Protein AF-A0A6G4ZUX9-F1 (afdb_monomer)

Organism: Rhipicephalus microplus (NCBI:txid6941)

Foldseek 3Di:
DPPLPACQVCLVQLPDPDPVSLLVSLVVLVVQVVDPPGHNDDPVVVSVLVSLVVQCVDPDPSSNVSSVVSVVD

Structure (mmCIF, N/CA/C/O backbone):
data_AF-A0A6G4ZUX9-F1
#
_entry.id   AF-A0A6G4ZUX9-F1
#
loop_
_atom_site.group_PDB
_atom_site.id
_atom_site.type_symbol
_atom_site.label_atom_id
_atom_site.label_alt_id
_atom_site.label_comp_id
_atom_site.label_asym_id
_atom_site.label_entity_id
_atom_site.label_seq_id
_atom_site.pdbx_PDB_ins_code
_atom_site.Cartn_x
_atom_site.Cartn_y
_atom_site.Cartn_z
_atom_site.occupancy
_atom_site.B_iso_or_equiv
_atom_site.auth_seq_id
_atom_site.auth_comp_id
_atom_site.auth_asym_id
_atom_site.auth_atom_id
_atom_site.pdbx_PDB_model_num
ATOM 1 N N . MET A 1 1 ? 12.404 11.772 -22.672 1.00 41.75 1 MET A N 1
ATOM 2 C CA . MET A 1 1 ? 12.530 10.515 -21.910 1.00 41.75 1 MET A CA 1
ATOM 3 C C . MET A 1 1 ? 11.289 10.445 -21.048 1.00 41.75 1 MET A C 1
ATOM 5 O O . MET A 1 1 ? 11.150 11.282 -20.168 1.00 41.75 1 MET A O 1
ATOM 9 N N . ALA A 1 2 ? 10.306 9.630 -21.435 1.00 45.81 2 ALA A N 1
ATOM 10 C CA . ALA A 1 2 ? 9.070 9.528 -20.668 1.00 45.81 2 ALA A CA 1
ATOM 11 C C . ALA A 1 2 ? 9.441 8.999 -19.281 1.00 45.81 2 ALA A C 1
ATOM 13 O O . ALA A 1 2 ? 10.109 7.971 -19.189 1.00 45.81 2 ALA A O 1
ATOM 14 N N . LEU A 1 3 ? 9.093 9.755 -18.239 1.00 54.03 3 LEU A N 1
ATOM 15 C CA . LEU A 1 3 ? 9.130 9.272 -16.867 1.00 54.03 3 LEU A CA 1
ATOM 16 C C . LEU A 1 3 ? 8.278 8.006 -16.853 1.00 54.03 3 LEU A C 1
ATOM 18 O O . LEU A 1 3 ? 7.080 8.056 -17.126 1.00 54.03 3 LEU A O 1
ATOM 22 N N . VAL A 1 4 ? 8.923 6.866 -16.656 1.00 52.66 4 VAL A N 1
ATOM 23 C CA . VAL A 1 4 ? 8.235 5.621 -16.349 1.00 52.66 4 VAL A CA 1
ATOM 24 C C . VAL A 1 4 ? 7.680 5.819 -14.947 1.00 52.66 4 VAL A C 1
ATOM 26 O O . VAL A 1 4 ? 8.399 5.664 -13.970 1.00 52.66 4 VAL A O 1
ATOM 29 N N . VAL A 1 5 ? 6.428 6.262 -14.855 1.00 66.31 5 VAL A N 1
ATOM 30 C CA . VAL A 1 5 ? 5.782 6.484 -13.564 1.00 66.31 5 VAL A CA 1
ATOM 31 C C . VAL A 1 5 ? 5.243 5.134 -13.093 1.00 66.31 5 VAL A C 1
ATOM 33 O O . VAL A 1 5 ? 4.113 4.767 -13.405 1.00 66.31 5 VAL A O 1
ATOM 36 N N . GLY A 1 6 ? 6.101 4.357 -12.430 1.00 84.69 6 GLY A N 1
ATOM 37 C CA . GLY A 1 6 ? 5.752 3.075 -11.814 1.00 84.69 6 GLY A CA 1
ATOM 38 C C . GLY A 1 6 ? 4.996 3.267 -10.497 1.00 84.69 6 GLY A C 1
ATOM 39 O O . GLY A 1 6 ? 4.206 4.203 -10.349 1.00 84.69 6 GLY A O 1
ATOM 40 N N . LEU A 1 7 ? 5.264 2.431 -9.490 1.00 92.00 7 LEU A N 1
ATOM 41 C CA . LEU A 1 7 ? 4.624 2.587 -8.173 1.00 92.00 7 LEU A CA 1
ATOM 42 C C . LEU A 1 7 ? 5.063 3.852 -7.408 1.00 92.00 7 LEU A C 1
ATOM 44 O O . LEU A 1 7 ? 4.399 4.244 -6.446 1.00 92.00 7 LEU A O 1
ATOM 48 N N . GLU A 1 8 ? 6.129 4.528 -7.853 1.00 90.94 8 GLU A N 1
ATOM 49 C CA . GLU A 1 8 ? 6.681 5.739 -7.221 1.00 90.94 8 GLU A CA 1
ATOM 50 C C . GLU A 1 8 ? 5.624 6.833 -6.978 1.00 90.94 8 GLU A C 1
ATOM 52 O O . GLU A 1 8 ? 5.635 7.504 -5.947 1.00 90.94 8 GLU A O 1
ATOM 57 N N . GLN A 1 9 ? 4.643 6.968 -7.878 1.00 90.44 9 GLN A N 1
ATOM 58 C CA . GLN A 1 9 ? 3.575 7.972 -7.780 1.00 90.44 9 GLN A CA 1
ATOM 59 C C . GLN A 1 9 ? 2.639 7.775 -6.583 1.00 90.44 9 GLN A C 1
ATOM 61 O O . GLN A 1 9 ? 1.955 8.712 -6.153 1.00 90.44 9 GLN A O 1
ATOM 66 N N . PHE A 1 10 ? 2.581 6.559 -6.042 1.00 94.06 10 PHE A N 1
ATOM 67 C CA . PHE A 1 10 ? 1.700 6.218 -4.932 1.00 94.06 10 PHE A CA 1
ATOM 68 C C . PHE A 1 10 ? 2.395 6.357 -3.574 1.00 94.06 10 PHE A C 1
ATOM 70 O O . PHE A 1 10 ? 1.706 6.550 -2.569 1.00 94.06 10 PHE A O 1
ATOM 77 N N . VAL A 1 11 ? 3.735 6.340 -3.534 1.00 93.69 11 VAL A N 1
ATOM 78 C CA . VAL A 1 11 ? 4.540 6.377 -2.297 1.00 93.69 11 VAL A CA 1
ATOM 79 C C . VAL A 1 11 ? 4.123 7.511 -1.348 1.00 93.69 11 VAL A C 1
ATOM 81 O O . VAL A 1 11 ? 3.832 7.221 -0.182 1.00 93.69 11 VAL A O 1
ATOM 84 N N . PRO A 1 12 ? 3.962 8.777 -1.792 1.00 93.69 12 PRO A N 1
ATOM 85 C CA . PRO A 1 12 ? 3.589 9.868 -0.887 1.00 93.69 12 PRO A CA 1
ATOM 86 C C . PRO A 1 12 ? 2.211 9.687 -0.235 1.00 93.69 12 PRO A C 1
ATOM 88 O O . PRO A 1 12 ? 1.931 10.275 0.808 1.00 93.69 12 PRO A O 1
ATOM 91 N N . GLN A 1 13 ? 1.329 8.896 -0.851 1.00 96.38 13 GLN A N 1
ATOM 92 C CA . GLN A 1 13 ? -0.058 8.728 -0.422 1.00 96.38 13 GLN A CA 1
ATOM 93 C C . GLN A 1 13 ? -0.227 7.573 0.579 1.00 96.38 13 GLN A C 1
ATOM 95 O O . GLN A 1 13 ? -1.177 7.587 1.367 1.00 96.38 13 GLN A O 1
ATOM 100 N N . LEU A 1 14 ? 0.703 6.610 0.611 1.00 96.69 14 LEU A N 1
ATOM 101 C CA . LEU A 1 14 ? 0.658 5.451 1.516 1.00 96.69 14 LEU A CA 1
ATOM 102 C C . LEU A 1 14 ? 0.727 5.848 3.000 1.00 96.69 14 LEU A C 1
ATOM 104 O O . LEU A 1 14 ? 0.108 5.206 3.855 1.00 96.69 14 LEU A O 1
ATOM 108 N N . SER A 1 15 ? 1.409 6.953 3.306 1.00 95.69 15 SER A N 1
ATOM 109 C CA . SER A 1 15 ? 1.534 7.499 4.664 1.00 95.69 15 SER A CA 1
ATOM 110 C C . SER A 1 15 ? 0.314 8.310 5.126 1.00 95.69 15 SER A C 1
ATOM 112 O O . SER A 1 15 ? 0.257 8.721 6.287 1.00 95.69 15 SER A O 1
ATOM 114 N N . SER A 1 16 ? -0.687 8.529 4.260 1.00 96.38 16 SER A N 1
ATOM 115 C CA . SER A 1 16 ? -1.883 9.304 4.610 1.00 96.38 16 SER A CA 1
ATOM 116 C C . SER A 1 16 ? -2.593 8.701 5.819 1.00 96.38 16 SER A C 1
ATOM 118 O O . SER A 1 16 ? -2.810 7.499 5.857 1.00 96.38 16 SER A O 1
ATOM 120 N N . GLN A 1 17 ? -3.003 9.521 6.787 1.00 94.88 17 GLN A N 1
ATOM 121 C CA . GLN A 1 17 ? -3.832 9.076 7.918 1.00 94.88 17 GLN A CA 1
ATOM 122 C C . GLN A 1 17 ? -5.338 9.170 7.623 1.00 94.88 17 GLN A C 1
ATOM 124 O O . GLN A 1 17 ? -6.158 8.744 8.433 1.00 94.88 17 GLN A O 1
ATOM 129 N N . ASP A 1 18 ? -5.718 9.720 6.466 1.00 97.38 18 ASP A N 1
ATOM 130 C CA . ASP A 1 18 ? -7.116 9.848 6.072 1.00 97.38 18 ASP A CA 1
ATOM 131 C C . ASP A 1 18 ? -7.643 8.511 5.535 1.00 97.38 18 ASP A C 1
ATOM 133 O O . ASP A 1 18 ? -7.214 8.013 4.490 1.00 97.38 18 ASP A O 1
ATOM 137 N N . THR A 1 19 ? -8.609 7.932 6.247 1.00 97.44 19 THR A N 1
ATOM 138 C CA . THR A 1 19 ? -9.200 6.637 5.892 1.00 97.44 19 THR A CA 1
ATOM 139 C C . THR A 1 19 ? -9.837 6.643 4.503 1.00 97.44 19 THR A C 1
ATOM 141 O O . THR A 1 19 ? -9.709 5.657 3.781 1.00 97.44 19 THR A O 1
ATOM 144 N N . LYS A 1 20 ? -10.502 7.730 4.085 1.00 97.81 20 LYS A N 1
ATOM 145 C CA . LYS A 1 20 ? -11.146 7.783 2.761 1.00 97.81 20 LYS A CA 1
ATOM 146 C C . LYS A 1 20 ? -10.100 7.785 1.652 1.00 97.81 20 LYS A C 1
ATOM 148 O O . LYS A 1 20 ? -10.259 7.040 0.687 1.00 97.81 20 LYS A O 1
ATOM 153 N N . LYS A 1 21 ? -9.018 8.551 1.811 1.00 97.88 21 LYS A N 1
ATOM 154 C CA . LYS A 1 21 ? -7.896 8.562 0.861 1.00 97.88 21 LYS A CA 1
ATOM 155 C C . LYS A 1 21 ? -7.221 7.200 0.774 1.00 97.88 21 LYS A C 1
ATOM 157 O O . LYS A 1 21 ? -6.960 6.741 -0.329 1.00 97.88 21 LYS A O 1
ATOM 162 N N . ARG A 1 22 ? -7.006 6.520 1.905 1.00 98.19 22 ARG A N 1
ATOM 163 C CA . ARG A 1 22 ? -6.462 5.149 1.916 1.00 98.19 22 ARG A CA 1
ATOM 164 C C . ARG A 1 22 ? -7.358 4.158 1.179 1.00 98.19 22 ARG A C 1
ATOM 166 O O . ARG A 1 22 ? -6.863 3.351 0.402 1.00 98.19 22 ARG A O 1
ATOM 173 N N . LEU A 1 23 ? -8.673 4.229 1.387 1.00 98.44 23 LEU A N 1
ATOM 174 C CA . LEU A 1 23 ? -9.625 3.361 0.687 1.00 98.44 23 LEU A CA 1
ATOM 175 C C . LEU A 1 23 ? -9.621 3.611 -0.826 1.00 98.44 23 LEU A C 1
ATOM 177 O O . LEU A 1 23 ? -9.587 2.651 -1.593 1.00 98.44 23 LEU A O 1
ATOM 181 N N . GLN A 1 24 ? -9.614 4.880 -1.245 1.00 98.25 24 GLN A N 1
ATOM 182 C CA . GLN A 1 24 ? -9.517 5.256 -2.658 1.00 98.25 24 GLN A CA 1
ATOM 183 C C . GLN A 1 24 ? -8.194 4.792 -3.269 1.00 98.25 24 GLN A C 1
ATOM 185 O O . GLN A 1 24 ? -8.203 4.139 -4.306 1.00 98.25 24 GLN A O 1
ATOM 190 N N . LEU A 1 25 ? -7.073 5.062 -2.597 1.00 98.38 25 LEU A N 1
ATOM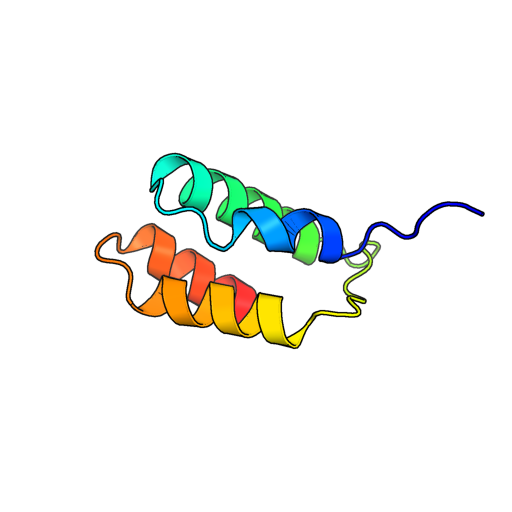 191 C CA . LEU A 1 25 ? -5.753 4.639 -3.050 1.00 98.38 25 LEU A CA 1
ATOM 192 C C . LEU A 1 25 ? -5.648 3.116 -3.149 1.00 98.38 25 LEU A C 1
ATOM 194 O O . LEU A 1 25 ? -5.099 2.620 -4.122 1.00 98.38 25 LEU A O 1
ATOM 198 N N . GLY A 1 26 ? -6.194 2.375 -2.183 1.00 98.00 26 GLY A N 1
ATOM 199 C CA . GLY A 1 26 ? -6.193 0.915 -2.223 1.00 98.00 26 GLY A CA 1
ATOM 200 C C . GLY A 1 26 ? -6.948 0.364 -3.434 1.00 98.00 26 GLY A C 1
ATOM 201 O O . GLY A 1 26 ? -6.437 -0.519 -4.110 1.00 98.00 26 GLY A O 1
ATOM 202 N N . ALA A 1 27 ? -8.117 0.926 -3.761 1.00 97.94 27 ALA A N 1
ATOM 203 C CA . ALA A 1 27 ? -8.848 0.549 -4.973 1.00 97.94 27 ALA A CA 1
ATOM 204 C C . ALA A 1 27 ? -8.059 0.887 -6.252 1.00 97.94 27 ALA A C 1
ATOM 206 O O . ALA A 1 27 ? -7.998 0.070 -7.169 1.00 97.94 27 ALA A O 1
ATOM 207 N N . THR A 1 28 ? -7.417 2.059 -6.293 1.00 97.31 28 THR A N 1
ATOM 208 C CA . THR A 1 28 ? -6.556 2.462 -7.412 1.00 97.31 28 THR A CA 1
ATOM 209 C C . THR A 1 28 ? -5.360 1.526 -7.578 1.00 97.31 28 THR A C 1
ATOM 211 O O . THR A 1 28 ? -5.085 1.107 -8.695 1.00 97.31 28 THR A O 1
ATOM 214 N N . LEU A 1 29 ? -4.669 1.168 -6.491 1.00 96.75 29 LEU A N 1
ATOM 215 C CA . LEU A 1 29 ? -3.508 0.275 -6.521 1.00 96.75 29 LEU A CA 1
ATOM 216 C C . LEU A 1 29 ? -3.883 -1.136 -6.967 1.00 96.75 29 LEU A C 1
ATOM 218 O O . LEU A 1 29 ? -3.200 -1.690 -7.818 1.00 96.75 29 LEU A O 1
ATOM 222 N N . LEU A 1 30 ? -4.981 -1.693 -6.452 1.00 97.25 30 LEU A N 1
ATOM 223 C CA . LEU A 1 30 ? -5.468 -3.004 -6.890 1.00 97.25 30 LEU A CA 1
ATOM 224 C C . LEU A 1 30 ? -5.793 -3.002 -8.388 1.00 97.25 30 LEU A C 1
ATOM 226 O O . LEU A 1 30 ? -5.359 -3.893 -9.105 1.00 97.25 30 LEU A O 1
ATOM 230 N N . SER A 1 31 ? -6.482 -1.967 -8.879 1.00 95.75 31 SER A N 1
ATOM 231 C CA . SER A 1 31 ? -6.765 -1.830 -10.314 1.00 95.75 31 SER A CA 1
ATOM 232 C C . SER A 1 31 ? -5.506 -1.604 -11.154 1.00 95.75 31 SER A C 1
ATOM 234 O O . SER A 1 31 ? -5.477 -2.013 -12.309 1.00 95.75 31 SER A O 1
ATOM 236 N N . TYR A 1 32 ? -4.496 -0.921 -10.613 1.00 94.88 32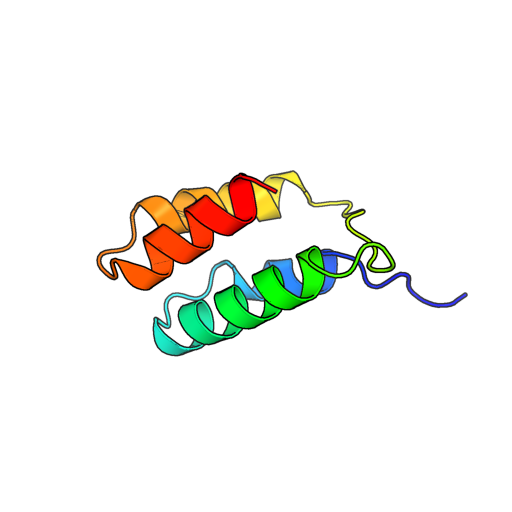 TYR A N 1
ATOM 237 C CA . TYR A 1 32 ? -3.225 -0.694 -11.296 1.00 94.88 32 TYR A CA 1
ATOM 238 C C . TYR A 1 32 ? -2.419 -1.993 -11.406 1.00 94.88 32 TYR A C 1
ATOM 240 O O . TYR A 1 32 ? -1.855 -2.273 -12.455 1.00 94.88 32 TYR A O 1
ATOM 248 N N . LEU A 1 33 ? -2.387 -2.802 -10.347 1.00 93.81 33 LEU A N 1
ATOM 249 C CA . LEU A 1 33 ? -1.628 -4.053 -10.307 1.00 93.81 33 LEU A CA 1
ATOM 250 C C . LEU A 1 33 ? -2.305 -5.21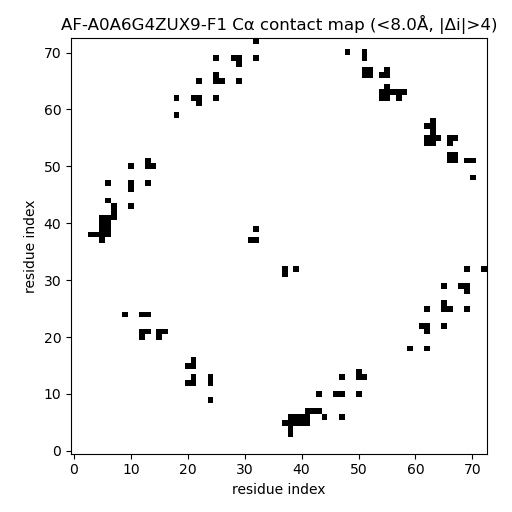2 -11.057 1.00 93.81 33 LEU A C 1
ATOM 252 O O . LEU A 1 33 ? -1.625 -6.165 -11.420 1.00 93.81 33 LEU A O 1
ATOM 256 N N . ASP A 1 34 ? -3.613 -5.128 -11.313 1.00 93.44 34 ASP A N 1
ATOM 257 C CA . ASP A 1 34 ? -4.353 -6.116 -12.115 1.00 93.44 34 ASP A CA 1
ATOM 258 C C . ASP A 1 34 ? -4.002 -6.057 -13.616 1.00 93.44 34 ASP A C 1
ATOM 260 O O . ASP A 1 34 ? -4.141 -7.048 -14.332 1.00 93.44 34 ASP A O 1
ATOM 264 N 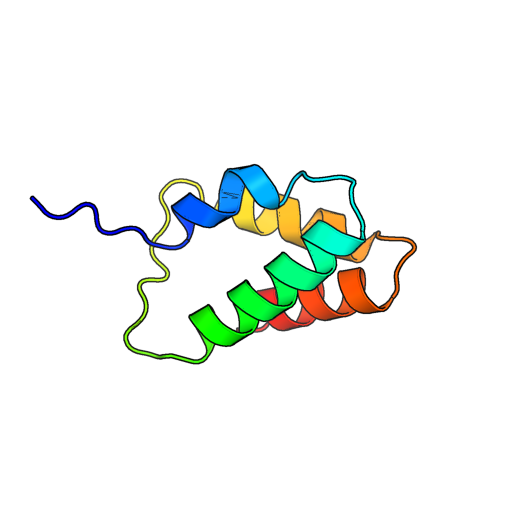N . ASP A 1 35 ? -3.510 -4.912 -14.106 1.00 91.94 35 ASP A N 1
ATOM 265 C CA . ASP A 1 35 ? -3.097 -4.754 -15.502 1.00 91.94 35 ASP A CA 1
ATOM 266 C C . ASP A 1 35 ? -1.622 -5.169 -15.689 1.00 91.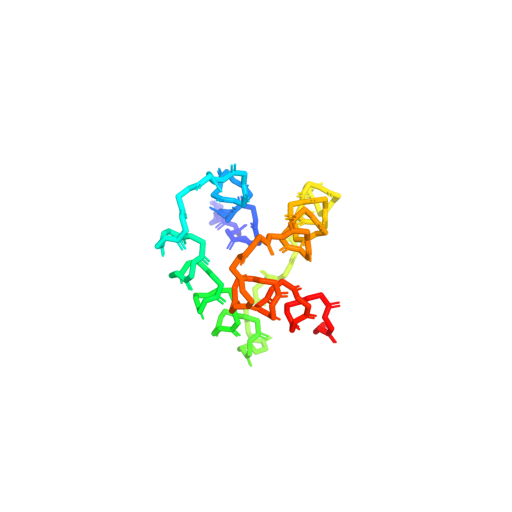94 35 ASP A C 1
ATOM 268 O O . ASP A 1 35 ? -0.718 -4.466 -15.225 1.00 91.94 35 ASP A O 1
ATOM 272 N N . PRO A 1 36 ? -1.332 -6.264 -16.420 1.00 87.25 36 PRO A N 1
ATOM 273 C CA . PRO A 1 36 ? 0.032 -6.753 -16.622 1.00 87.25 36 PRO A CA 1
ATOM 274 C C . PRO A 1 36 ? 0.909 -5.815 -17.468 1.00 87.25 36 PRO A C 1
ATOM 276 O O . PRO A 1 36 ? 2.112 -6.054 -17.588 1.00 87.25 36 PRO A O 1
ATOM 279 N N . LEU A 1 37 ? 0.333 -4.781 -18.092 1.00 89.38 37 LEU A N 1
ATOM 280 C CA . LEU A 1 37 ? 1.079 -3.759 -18.830 1.00 89.38 37 LEU A CA 1
ATOM 281 C C . LEU A 1 37 ? 1.600 -2.637 -17.924 1.00 89.38 37 LEU A C 1
ATOM 283 O O . LEU A 1 37 ? 2.448 -1.852 -18.360 1.00 89.38 37 LEU A O 1
ATOM 287 N N . ASN A 1 38 ? 1.111 -2.548 -16.685 1.00 89.31 38 ASN A N 1
ATOM 288 C CA . ASN A 1 38 ? 1.533 -1.518 -15.750 1.00 89.31 38 ASN A CA 1
ATOM 289 C C . ASN A 1 38 ? 2.913 -1.813 -15.159 1.00 89.31 38 ASN A C 1
ATOM 291 O O . ASN A 1 38 ? 3.294 -2.946 -14.867 1.00 89.31 38 ASN A O 1
ATOM 295 N N . LEU A 1 39 ? 3.686 -0.745 -14.970 1.00 85.88 39 LEU A N 1
ATOM 296 C CA . LEU A 1 39 ? 5.053 -0.837 -14.474 1.00 85.88 39 LEU A CA 1
ATOM 297 C C . LEU A 1 39 ? 5.036 -0.900 -12.949 1.00 85.88 39 LEU A C 1
ATOM 299 O O . LEU A 1 39 ? 4.571 0.022 -12.278 1.00 85.88 39 LEU A O 1
ATOM 303 N N . VAL A 1 40 ? 5.560 -1.997 -12.411 1.00 87.44 40 VAL A N 1
ATOM 304 C CA . VAL A 1 40 ? 5.656 -2.243 -10.963 1.00 87.44 40 VAL A CA 1
ATOM 305 C C . VAL A 1 40 ? 7.012 -1.785 -10.404 1.00 87.44 40 VAL A C 1
ATOM 307 O O . VAL A 1 40 ? 7.191 -1.686 -9.193 1.00 87.44 40 VAL A O 1
ATOM 310 N N . ASP A 1 41 ? 7.967 -1.457 -11.282 1.00 86.94 41 ASP A N 1
ATOM 311 C CA . ASP A 1 41 ? 9.294 -0.988 -10.884 1.00 86.94 41 ASP A CA 1
ATOM 312 C C . ASP A 1 41 ? 9.201 0.297 -10.046 1.00 86.94 41 ASP A C 1
ATOM 314 O O . ASP A 1 41 ? 8.420 1.211 -10.335 1.00 86.94 41 ASP A O 1
ATOM 318 N N . CYS A 1 42 ? 9.962 0.328 -8.955 1.00 88.19 42 CYS A N 1
ATOM 319 C CA . CYS A 1 42 ? 9.958 1.427 -8.005 1.00 88.19 42 CYS A CA 1
ATOM 320 C C . CYS A 1 42 ? 11.274 1.458 -7.234 1.00 88.19 42 CYS A C 1
ATOM 322 O O . CYS A 1 42 ? 11.593 0.534 -6.482 1.00 88.19 42 CYS A O 1
ATOM 324 N N . THR A 1 43 ? 12.005 2.565 -7.360 1.00 88.69 43 THR A N 1
ATOM 325 C CA . THR A 1 43 ? 13.269 2.791 -6.640 1.00 88.69 43 THR A CA 1
ATOM 326 C C . THR A 1 43 ? 13.085 2.732 -5.119 1.00 88.69 43 THR A C 1
ATOM 328 O O . THR A 1 43 ? 13.983 2.310 -4.396 1.00 88.69 43 THR A O 1
ATOM 331 N N . GLU A 1 44 ? 11.901 3.106 -4.627 1.00 88.88 44 GLU A N 1
ATOM 332 C CA . GLU A 1 44 ? 11.556 3.118 -3.203 1.00 88.88 44 GLU A CA 1
ATOM 333 C C . GLU A 1 44 ? 10.611 1.969 -2.814 1.00 88.88 44 GLU A C 1
ATOM 335 O O . GLU A 1 44 ? 9.716 2.145 -1.988 1.00 88.88 44 GLU A O 1
ATOM 340 N N . MET A 1 45 ? 10.783 0.773 -3.394 1.00 92.50 45 MET A N 1
ATOM 341 C CA . MET A 1 45 ? 9.927 -0.384 -3.081 1.00 92.50 45 MET A CA 1
ATOM 342 C C . MET A 1 45 ? 9.849 -0.678 -1.570 1.00 92.50 45 MET A C 1
ATOM 344 O O . MET A 1 45 ? 8.782 -1.008 -1.065 1.00 92.50 45 MET A O 1
ATOM 348 N N . GLY A 1 46 ? 10.938 -0.477 -0.816 1.00 94.19 46 GLY A N 1
ATOM 349 C CA . GLY A 1 46 ? 10.915 -0.601 0.649 1.00 94.19 46 GLY A CA 1
ATOM 350 C C . GLY A 1 46 ? 9.877 0.314 1.313 1.00 94.19 46 GLY A C 1
ATOM 351 O O . GLY A 1 46 ? 9.103 -0.147 2.145 1.00 94.19 46 GLY A O 1
ATOM 352 N N . ALA A 1 47 ? 9.770 1.571 0.870 1.00 94.38 47 ALA A N 1
ATOM 353 C CA . ALA A 1 47 ? 8.777 2.516 1.382 1.00 94.38 47 ALA A CA 1
ATOM 354 C C . ALA A 1 47 ? 7.339 2.118 1.005 1.00 94.38 47 ALA A C 1
ATOM 356 O O . ALA A 1 47 ? 6.409 2.352 1.783 1.00 94.38 47 ALA A O 1
ATOM 357 N N . VAL A 1 48 ? 7.150 1.494 -0.165 1.00 95.38 48 VAL A N 1
ATOM 358 C CA . VAL A 1 48 ? 5.853 0.926 -0.566 1.00 95.38 48 VAL A CA 1
ATOM 359 C C . VAL A 1 48 ? 5.435 -0.175 0.407 1.00 95.38 48 VAL A C 1
ATOM 361 O O . VAL A 1 48 ? 4.338 -0.120 0.968 1.00 95.38 48 VAL A O 1
ATOM 364 N N . ILE A 1 49 ? 6.328 -1.137 0.651 1.00 96.38 49 ILE A N 1
ATOM 365 C CA . ILE A 1 49 ? 6.075 -2.260 1.558 1.00 96.38 49 ILE A CA 1
ATOM 366 C C . ILE A 1 49 ? 5.824 -1.766 2.986 1.00 96.38 49 ILE A C 1
ATOM 368 O O . ILE A 1 49 ? 4.822 -2.156 3.584 1.00 96.38 49 ILE A O 1
ATOM 372 N N . ASP A 1 50 ? 6.650 -0.859 3.511 1.00 97.25 50 ASP A N 1
ATOM 373 C CA . ASP A 1 50 ? 6.476 -0.302 4.860 1.00 97.25 50 ASP A CA 1
ATOM 374 C C . ASP A 1 50 ? 5.119 0.403 5.019 1.00 97.25 50 ASP A C 1
ATOM 376 O O . ASP A 1 50 ? 4.419 0.227 6.024 1.00 97.25 50 ASP A O 1
ATOM 380 N N . GLY A 1 51 ? 4.702 1.165 4.002 1.00 97.12 51 GLY A N 1
ATOM 381 C CA . GLY A 1 51 ? 3.397 1.821 3.969 1.00 97.12 51 GLY A CA 1
ATOM 382 C C . GLY A 1 51 ? 2.233 0.828 4.016 1.00 97.12 51 GLY A C 1
ATOM 383 O O . GLY A 1 51 ? 1.297 1.013 4.799 1.00 97.12 51 GLY A O 1
ATOM 384 N N . LEU A 1 52 ? 2.300 -0.245 3.226 1.00 97.81 52 LEU A N 1
ATOM 385 C CA . LEU A 1 52 ? 1.267 -1.286 3.185 1.00 97.81 52 LEU A CA 1
ATOM 386 C C . LEU A 1 52 ? 1.246 -2.137 4.464 1.00 97.81 52 LEU A C 1
ATOM 388 O O . LEU A 1 52 ? 0.169 -2.429 4.986 1.00 97.81 52 LEU A O 1
ATOM 392 N N . VAL A 1 53 ? 2.403 -2.462 5.044 1.00 98.12 53 VAL A N 1
ATOM 393 C CA . VAL A 1 53 ? 2.491 -3.137 6.352 1.00 98.12 53 VAL A CA 1
ATOM 394 C C . VAL A 1 53 ? 1.855 -2.278 7.451 1.00 98.12 53 VAL A C 1
ATOM 396 O O . VAL A 1 53 ? 1.126 -2.791 8.308 1.00 98.12 53 VAL A O 1
ATOM 399 N N . ALA A 1 54 ? 2.036 -0.954 7.410 1.00 97.50 54 ALA A N 1
ATOM 400 C CA . ALA A 1 54 ? 1.353 -0.048 8.332 1.00 97.50 54 ALA A CA 1
ATOM 401 C C . ALA A 1 54 ? -0.179 -0.059 8.151 1.00 97.50 54 ALA A C 1
ATOM 403 O O . ALA A 1 54 ? -0.913 0.180 9.115 1.00 97.50 54 ALA A O 1
ATOM 404 N N . TRP A 1 55 ? -0.692 -0.357 6.952 1.00 98.12 55 TRP A N 1
ATOM 405 C CA . TRP A 1 55 ? -2.135 -0.484 6.715 1.00 98.12 55 TRP A CA 1
ATOM 406 C C . TRP A 1 55 ? -2.732 -1.730 7.365 1.00 98.12 55 TRP A C 1
ATOM 408 O O . TRP A 1 55 ? -3.876 -1.663 7.815 1.00 98.12 55 TRP A O 1
ATOM 418 N N . LEU A 1 56 ? -1.964 -2.816 7.508 1.00 98.19 56 LEU A N 1
ATOM 419 C CA . LEU A 1 56 ? -2.411 -4.034 8.203 1.00 98.19 56 LEU A CA 1
ATOM 420 C C . LEU A 1 56 ? -2.781 -3.772 9.672 1.00 98.19 56 LEU A C 1
ATOM 422 O O . LEU A 1 56 ? -3.619 -4.468 10.237 1.00 98.19 56 LEU A O 1
ATOM 426 N N . ASN A 1 57 ? -2.196 -2.733 10.274 1.00 96.31 57 ASN A N 1
ATOM 427 C CA . ASN A 1 57 ? -2.479 -2.294 11.641 1.00 96.31 57 ASN A CA 1
ATOM 428 C C . ASN A 1 57 ? -3.599 -1.234 11.718 1.00 96.31 57 ASN A C 1
ATOM 430 O O . ASN A 1 57 ? -3.811 -0.624 12.768 1.00 96.31 57 ASN A O 1
ATOM 434 N N . SER A 1 58 ? -4.307 -0.957 10.618 1.00 97.00 58 SER A N 1
ATOM 435 C CA . SER A 1 58 ? -5.396 0.022 10.610 1.00 97.00 58 SER A CA 1
ATOM 436 C C . SER A 1 58 ? -6.603 -0.468 11.412 1.00 97.00 58 SER A C 1
ATOM 438 O O . SER A 1 58 ? -7.028 -1.613 11.292 1.00 97.00 58 SER A O 1
ATOM 440 N N . SER A 1 59 ? -7.239 0.438 12.159 1.00 96.56 59 SER A N 1
ATOM 441 C CA . SER A 1 59 ? -8.534 0.181 12.802 1.00 96.56 59 SER A CA 1
ATOM 442 C C . SER A 1 59 ? -9.693 0.041 11.804 1.00 96.56 59 SER A C 1
ATOM 444 O O . SER A 1 59 ? -10.779 -0.395 12.182 1.00 96.56 59 SER A O 1
ATOM 446 N N . ASN A 1 60 ? -9.487 0.399 10.531 1.00 98.12 60 ASN A N 1
ATOM 447 C CA . ASN A 1 60 ? -10.451 0.163 9.464 1.00 98.12 60 ASN A CA 1
ATOM 448 C C . ASN A 1 60 ? -10.136 -1.163 8.754 1.00 98.12 60 ASN A C 1
ATOM 450 O O . ASN A 1 60 ? -9.126 -1.280 8.059 1.00 98.12 60 ASN A O 1
ATOM 454 N N . SER A 1 61 ? -11.038 -2.139 8.875 1.00 98.00 61 SER A N 1
ATOM 455 C CA . SER A 1 61 ? -10.838 -3.484 8.320 1.00 98.00 61 SER A CA 1
ATOM 456 C C . SER A 1 61 ? -10.658 -3.505 6.802 1.00 98.00 61 SER A C 1
ATOM 458 O O . SER A 1 61 ? -9.895 -4.325 6.302 1.00 98.00 61 SER A O 1
ATOM 460 N N . LYS A 1 62 ? -11.304 -2.599 6.055 1.00 98.44 62 LYS A N 1
ATOM 461 C CA . LYS A 1 62 ? -11.164 -2.552 4.593 1.00 98.44 62 LYS A CA 1
ATOM 462 C C . LYS A 1 62 ? -9.823 -1.955 4.160 1.00 98.44 62 LYS A C 1
ATOM 464 O O . LYS A 1 62 ? -9.262 -2.409 3.172 1.00 98.44 62 LYS A O 1
ATOM 469 N N . VAL A 1 63 ? -9.269 -1.004 4.916 1.00 98.56 63 VAL A N 1
ATOM 470 C CA . VAL A 1 63 ? -7.892 -0.520 4.69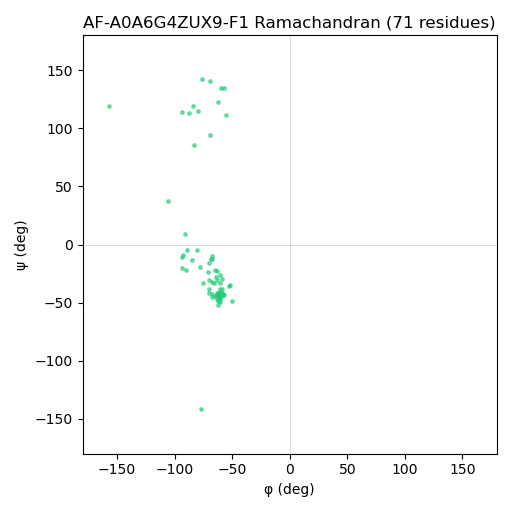7 1.00 98.56 63 VAL A CA 1
ATOM 471 C C . VAL A 1 63 ? -6.884 -1.645 4.932 1.00 98.56 63 VAL A C 1
ATOM 473 O O . VAL A 1 63 ? -6.014 -1.856 4.091 1.00 98.56 63 VAL A O 1
ATOM 476 N N . ALA A 1 64 ? -7.029 -2.390 6.033 1.00 98.56 64 ALA A N 1
ATOM 477 C CA . ALA A 1 64 ? -6.163 -3.531 6.325 1.00 98.56 64 ALA A CA 1
ATOM 478 C C . ALA A 1 64 ? -6.279 -4.626 5.25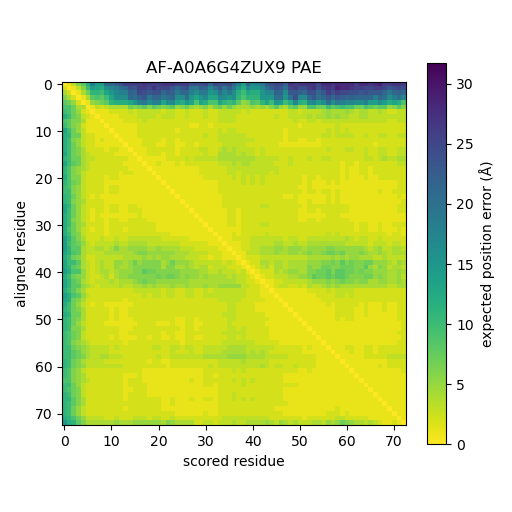4 1.00 98.56 64 ALA A C 1
ATOM 480 O O . ALA A 1 64 ? -5.264 -5.134 4.785 1.00 98.56 64 ALA A O 1
ATOM 481 N N . GLN A 1 65 ? -7.504 -4.934 4.813 1.00 98.50 65 GLN A N 1
ATOM 482 C CA . GLN A 1 65 ? -7.743 -5.885 3.730 1.00 98.50 65 GLN A CA 1
ATOM 483 C C . GLN A 1 65 ? -7.083 -5.434 2.421 1.00 98.50 65 GLN A C 1
ATOM 485 O O . GLN A 1 65 ? -6.343 -6.216 1.840 1.00 98.50 65 GLN A O 1
ATOM 490 N N . ASN A 1 66 ? -7.278 -4.180 1.993 1.00 98.31 66 ASN A N 1
ATOM 491 C CA . ASN A 1 66 ? -6.631 -3.665 0.783 1.00 98.31 66 ASN A CA 1
ATOM 492 C C . ASN A 1 66 ? -5.100 -3.774 0.881 1.00 98.31 66 ASN A C 1
ATOM 494 O O . ASN A 1 66 ? -4.460 -4.180 -0.079 1.00 98.31 66 ASN A O 1
ATOM 498 N N . GLY A 1 67 ? -4.515 -3.444 2.040 1.00 97.94 67 GLY A N 1
ATOM 499 C CA . GLY A 1 67 ? -3.073 -3.589 2.264 1.00 97.94 67 GLY A CA 1
ATOM 500 C C . GLY A 1 67 ? -2.591 -5.033 2.094 1.00 97.94 67 GLY A C 1
ATOM 501 O O . GLY A 1 67 ? -1.569 -5.262 1.455 1.00 97.94 67 GLY A O 1
ATOM 502 N N . LEU A 1 68 ? -3.348 -6.002 2.615 1.00 98.38 68 LEU A N 1
ATOM 503 C CA . LEU A 1 68 ? -3.032 -7.425 2.483 1.00 98.38 68 LEU A CA 1
ATOM 504 C C . LEU A 1 68 ? -3.164 -7.922 1.039 1.00 98.38 68 LEU A C 1
ATOM 506 O O . LEU A 1 68 ? -2.281 -8.631 0.569 1.00 98.38 68 LEU A O 1
ATOM 510 N N . GLU A 1 69 ? -4.245 -7.552 0.348 1.00 98.19 69 GLU A N 1
ATOM 511 C CA . GLU A 1 69 ? -4.476 -7.938 -1.049 1.00 98.19 69 GLU A CA 1
ATOM 512 C C . GLU A 1 69 ? -3.350 -7.410 -1.949 1.00 98.19 69 GLU A C 1
ATOM 514 O O . GLU A 1 69 ? -2.762 -8.183 -2.700 1.00 98.19 69 GLU A O 1
ATOM 519 N N . ILE A 1 70 ? -2.974 -6.135 -1.802 1.00 97.31 70 ILE A N 1
ATOM 520 C CA . ILE A 1 70 ? -1.888 -5.517 -2.579 1.00 97.31 70 IL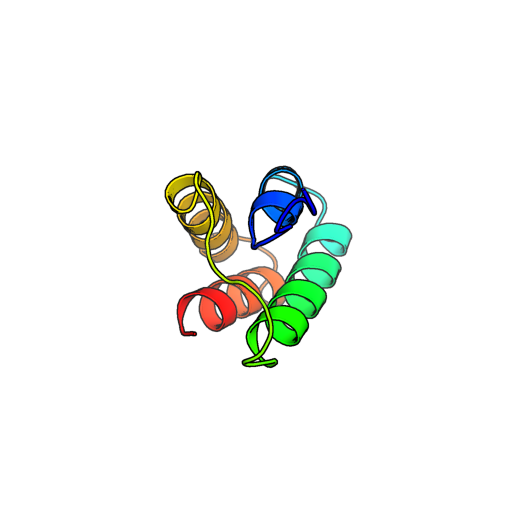E A CA 1
ATOM 521 C C . ILE A 1 70 ? -0.545 -6.220 -2.326 1.00 97.31 70 ILE A C 1
ATOM 523 O O . ILE A 1 70 ? 0.203 -6.440 -3.268 1.00 97.31 70 ILE A O 1
ATOM 527 N N . LEU A 1 71 ? -0.240 -6.597 -1.078 1.00 96.56 71 LEU A N 1
ATOM 528 C CA . LEU A 1 71 ? 0.999 -7.312 -0.726 1.00 96.56 71 LEU A CA 1
ATOM 529 C C . LEU A 1 71 ? 1.054 -8.759 -1.243 1.00 96.56 71 LEU A C 1
ATOM 531 O O . LEU A 1 71 ? 2.117 -9.374 -1.195 1.00 96.56 71 LEU A O 1
ATOM 535 N N . SER A 1 72 ? -0.083 -9.326 -1.651 1.00 94.94 72 SER A N 1
ATOM 536 C CA . SER A 1 72 ? -0.174 -10.710 -2.132 1.00 94.94 72 SER A CA 1
ATOM 537 C C . SER A 1 72 ? -0.019 -10.861 -3.647 1.00 94.94 72 SER A C 1
ATOM 539 O O . SER A 1 72 ? 0.074 -11.996 -4.117 1.00 94.94 72 SER A O 1
ATOM 541 N N . ILE A 1 73 ? -0.015 -9.741 -4.379 1.00 91.06 73 ILE A N 1
ATOM 542 C CA . ILE A 1 73 ? 0.237 -9.671 -5.825 1.00 91.06 73 ILE A CA 1
ATOM 543 C C . ILE A 1 73 ? 1.749 -9.661 -6.061 1.00 91.06 73 ILE A C 1
ATOM 545 O O . ILE A 1 73 ? 2.209 -10.465 -6.902 1.00 91.06 73 ILE A O 1
#

Radius of gy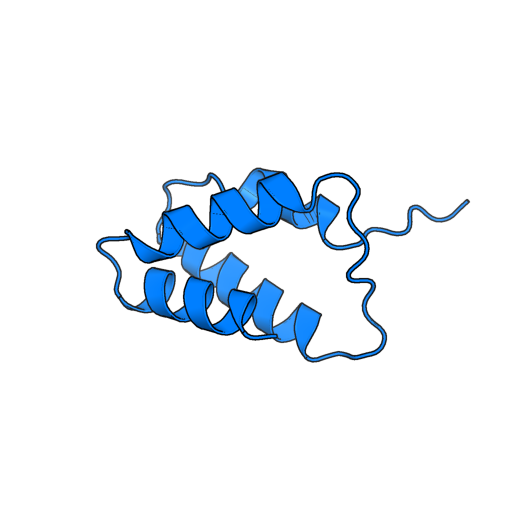ration: 11.85 Å; Cα contacts (8 Å, |Δi|>4): 72; chains: 1; bounding box: 24×21×35 Å

Solvent-accessible surface area (backbone atoms only — not comparable to full-atom values): 4300 Å² total; per-residue (Å²): 130,82,79,80,77,23,48,62,80,49,49,82,57,52,74,53,87,49,64,68,59,44,46,53,49,37,54,51,49,51,61,47,69,69,39,88,85,53,57,74,63,42,98,56,48,68,58,46,51,54,30,32,58,55,26,55,72,41,94,46,66,66,44,16,47,39,24,52,57,60,74,70,110

pLDDT: mean 92.09, std 11.63, range [41.75, 98.56]

Sequence (73 aa):
MALVVGLEQFVPQLSSQDTKKRLQLGATLLSYLDDPLNLVDCTEMGAVIDGLVAWLNSSNSKVAQNGLEILSI

Mean predicted aligned error: 3.63 Å

InterPro domains:
  IPR011989 Armadillo-like helical [G3DSA:1.25.10.10] (5-73)
  IPR016024 Armadillo-type fold [SSF48371] (6-72)

Secondary structure (DSSP, 8-state):
------GGGGHHHHT---HHHHHHHHHHHHHHHT-TTS----TTHHHHHHHHHHHHT-SSHHHHHHHHHHHT-

Nearest PDB structures (foldseek):
  4g3a-assembly1_A  TM=9.173E-01  e=7.739E-04  Drosophila melanogaster
  5mfd-assembly2_C  TM=7.111E-01  e=1.880E-01  synthetic construct
  7z8v-assembly1_D  TM=7.971E-01  e=5.774E-01  Homo sapiens
  7f7o-assembly1_A  TM=6.842E-01  e=1.485E+00  Homo sapiens
  4k92-assembly2_B  TM=7.142E-01  e=3.396E+00  Homo sapiens